Protein AF-A0A285PYI3-F1 (afdb_monomer)

Sequence (100 aa):
MSNPKHDWYGHAVKQVKKYPDKLIAENTAQSALWMYAINKAIKQTEGMDNGEDRMKAVQLVYFEDRYTIAGAADKLGYAEMTIRRWLSAFANLAGEYAGY

pLDDT: mean 93.77, std 11.72, range [40.91, 98.75]

Nearest PDB structures (foldseek):
  6h1n-assembly1_A  TM=3.110E-01  e=6.905E+00  Danio rerio
  2vog-assembly1_A  TM=2.839E-01  e=6.236E+00  Mus musculus

Solvent-accessible surface area (backbone atoms only — not comparable to full-atom values): 5364 Å² total; per-residue (Å²): 132,81,74,78,90,45,75,61,55,65,48,26,46,56,55,52,43,29,41,64,65,56,33,58,71,64,71,38,73,67,33,52,42,44,51,52,12,42,55,53,31,48,58,54,43,55,71,39,91,64,10,66,61,48,48,49,46,39,41,39,44,34,50,65,58,77,35,53,61,59,57,44,10,67,74,71,75,47,57,45,70,58,46,53,50,46,48,50,51,48,33,49,46,22,25,49,59,56,73,98

Secondary structure (DSSP, 8-state):
-----SHHHHHHHHHHTTTTHHHHHH-SHHHHHHHHHHHHHHHHHHTSTTHHHHHHHHIIIIIS----HHHHHHHHTS-HHHHHHHHHHHHHHHHHHHT-

Mean predicted aligned error: 3.64 Å

Foldseek 3Di:
DDPPPDVLLVVLLVLQLCPDPNLVVVPDPLSVQLNVLLVVLLVVLCVDVVSVLLVQLSCCCRPVVPDDLVRSCVVSVHDSVVSVVSNSSSSVSSSVSSPD

Radius of gyration: 13.02 Å; Cα contacts (8 Å, |Δi|>4): 106; chains: 1; bounding box: 32×27×32 Å

Structure (mmCIF, N/CA/C/O backbone):
data_AF-A0A285PYI3-F1
#
_entry.id   AF-A0A285PYI3-F1
#
loop_
_atom_site.group_PDB
_atom_site.id
_atom_site.type_symbol
_atom_site.label_atom_id
_atom_site.label_alt_id
_atom_site.label_comp_id
_atom_site.label_asym_id
_atom_site.label_entity_id
_atom_site.label_seq_id
_atom_site.pdbx_PDB_ins_code
_atom_site.Cartn_x
_atom_site.Cartn_y
_atom_site.Cartn_z
_atom_site.occupancy
_atom_site.B_iso_or_equiv
_atom_site.auth_seq_id
_atom_site.auth_comp_id
_atom_site.auth_asym_id
_atom_site.auth_atom_id
_atom_site.pdbx_PDB_model_num
ATOM 1 N N . MET A 1 1 ? -11.643 -17.400 5.157 1.00 40.91 1 MET A N 1
ATOM 2 C CA . MET A 1 1 ? -11.037 -17.099 3.845 1.00 40.91 1 MET A CA 1
ATOM 3 C C . MET A 1 1 ? -9.574 -17.464 3.913 1.00 40.91 1 MET A C 1
ATOM 5 O O . MET A 1 1 ? -8.903 -17.087 4.867 1.00 40.91 1 MET A O 1
ATOM 9 N N . SER A 1 2 ? -9.160 -18.288 2.962 1.00 43.97 2 SER A N 1
ATOM 10 C CA . SER A 1 2 ? -7.858 -18.927 2.833 1.00 43.97 2 SER A CA 1
ATOM 11 C C . SER A 1 2 ? -6.744 -17.883 2.868 1.00 43.97 2 SER A C 1
ATOM 13 O O . SER A 1 2 ? -6.696 -17.008 2.012 1.00 43.97 2 SER A O 1
ATOM 15 N N . ASN A 1 3 ? -5.871 -17.962 3.871 1.00 47.75 3 ASN A N 1
ATOM 16 C CA . ASN A 1 3 ? -4.576 -17.288 3.864 1.00 47.75 3 ASN A CA 1
ATOM 17 C C . ASN A 1 3 ? -3.894 -17.632 2.523 1.00 47.75 3 ASN A C 1
ATOM 19 O O . ASN A 1 3 ? -3.720 -18.834 2.296 1.00 47.75 3 ASN A O 1
ATOM 23 N N . PRO A 1 4 ? -3.593 -16.681 1.613 1.00 55.41 4 PRO A N 1
ATOM 24 C CA . PRO A 1 4 ? -2.995 -17.014 0.324 1.00 55.41 4 PRO A CA 1
ATOM 25 C C . PRO A 1 4 ? -1.664 -17.722 0.578 1.00 55.41 4 PRO A C 1
ATOM 27 O O . PRO A 1 4 ? -0.674 -17.114 0.972 1.00 55.41 4 PRO A O 1
ATOM 30 N N . LYS A 1 5 ? -1.665 -19.049 0.435 1.00 54.12 5 LYS A N 1
ATOM 31 C CA . LYS A 1 5 ? -0.550 -19.951 0.752 1.00 54.12 5 LYS A CA 1
ATOM 32 C C . LYS A 1 5 ? 0.455 -19.986 -0.403 1.00 54.12 5 LYS A C 1
ATOM 34 O O . LYS A 1 5 ? 0.954 -21.044 -0.773 1.00 54.12 5 LYS A O 1
ATOM 39 N N . HIS A 1 6 ? 0.695 -18.835 -1.014 1.00 59.19 6 HIS A N 1
ATOM 40 C CA . HIS A 1 6 ? 1.545 -18.718 -2.180 1.00 59.19 6 HIS A CA 1
ATOM 41 C C . HIS A 1 6 ? 2.592 -17.637 -1.930 1.00 59.19 6 HIS A C 1
ATOM 43 O O . HIS A 1 6 ? 2.254 -16.514 -1.549 1.00 59.19 6 HIS A O 1
ATOM 49 N N . ASP A 1 7 ? 3.861 -17.979 -2.161 1.00 67.62 7 ASP A N 1
ATOM 50 C CA . ASP A 1 7 ? 5.020 -17.094 -1.978 1.00 67.62 7 ASP A CA 1
ATOM 51 C C . ASP A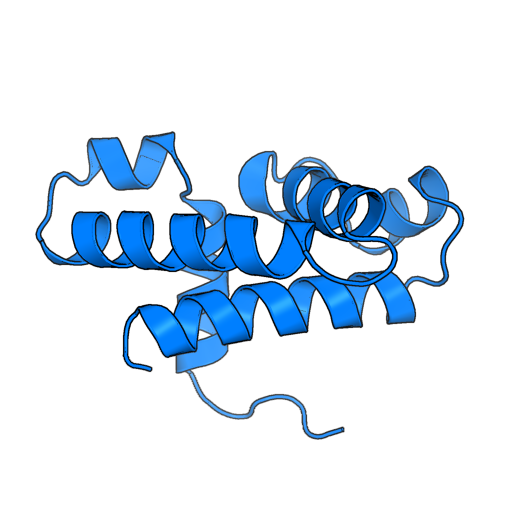 1 7 ? 4.855 -15.731 -2.676 1.00 67.62 7 ASP A C 1
ATOM 53 O O . ASP A 1 7 ? 5.414 -14.721 -2.233 1.00 67.62 7 ASP A O 1
ATOM 57 N N . TRP A 1 8 ? 4.029 -15.677 -3.728 1.00 86.38 8 TRP A N 1
ATOM 58 C CA . TRP A 1 8 ? 3.739 -14.461 -4.477 1.00 86.38 8 TRP A CA 1
ATOM 59 C C . TRP A 1 8 ? 3.041 -13.381 -3.644 1.00 86.38 8 TRP A C 1
ATOM 61 O O . TRP A 1 8 ? 3.320 -12.208 -3.867 1.00 86.38 8 TRP A O 1
ATOM 71 N N . TYR A 1 9 ? 2.215 -13.718 -2.643 1.00 89.88 9 TYR A N 1
ATOM 72 C CA . TYR A 1 9 ? 1.557 -12.692 -1.817 1.00 89.88 9 TYR A CA 1
ATOM 73 C C . TYR A 1 9 ? 2.582 -11.915 -0.986 1.00 89.88 9 TYR A C 1
ATOM 75 O O . TYR A 1 9 ? 2.578 -10.683 -0.937 1.00 89.88 9 TYR A O 1
ATOM 83 N N . GLY A 1 10 ? 3.529 -12.637 -0.379 1.00 92.81 10 GLY A N 1
ATOM 84 C CA . GLY A 1 10 ? 4.645 -12.021 0.334 1.00 92.81 10 GLY A CA 1
ATOM 85 C C . GLY A 1 10 ? 5.510 -11.164 -0.593 1.00 92.81 10 GLY A C 1
ATOM 86 O O . GLY A 1 10 ? 5.999 -10.111 -0.179 1.00 92.81 10 GLY A O 1
ATOM 87 N N . HIS A 1 11 ? 5.672 -11.579 -1.852 1.00 94.31 11 HIS A N 1
ATOM 88 C CA . HIS A 1 11 ? 6.347 -10.778 -2.868 1.00 94.31 11 HIS A CA 1
ATOM 89 C C . HIS A 1 11 ? 5.559 -9.508 -3.225 1.00 94.31 11 HIS A C 1
ATOM 91 O O . HIS A 1 11 ? 6.135 -8.423 -3.197 1.00 94.31 11 HIS A O 1
ATOM 97 N N . ALA A 1 12 ? 4.252 -9.609 -3.464 1.00 95.94 12 ALA A N 1
ATOM 98 C CA . ALA A 1 12 ? 3.392 -8.474 -3.782 1.00 95.94 12 ALA A CA 1
ATOM 99 C C . ALA A 1 12 ? 3.418 -7.419 -2.671 1.00 95.94 12 ALA A C 1
ATOM 101 O O . ALA A 1 12 ? 3.675 -6.250 -2.944 1.00 95.94 12 ALA A O 1
ATOM 102 N N . VAL A 1 13 ? 3.284 -7.826 -1.402 1.00 96.38 13 VAL A N 1
ATOM 103 C CA . VAL A 1 13 ? 3.394 -6.900 -0.260 1.00 96.38 13 VAL A CA 1
ATOM 104 C C . VAL A 1 13 ? 4.755 -6.197 -0.239 1.00 96.38 13 VAL A C 1
ATOM 106 O O . VAL A 1 13 ? 4.816 -4.987 -0.018 1.00 96.38 13 VAL A O 1
ATOM 109 N N . LYS A 1 14 ? 5.857 -6.917 -0.500 1.00 95.94 14 LYS A N 1
ATOM 110 C CA . LYS A 1 14 ? 7.198 -6.307 -0.573 1.00 95.94 14 LYS A CA 1
ATOM 111 C C . LYS A 1 14 ? 7.289 -5.259 -1.680 1.00 95.94 14 LYS A C 1
ATOM 113 O O . LYS A 1 14 ? 7.904 -4.223 -1.458 1.00 95.94 14 LYS A O 1
ATOM 118 N N . GLN A 1 15 ? 6.704 -5.521 -2.846 1.00 97.19 15 GLN A N 1
ATOM 119 C CA . GLN A 1 15 ? 6.728 -4.591 -3.977 1.00 97.19 15 GLN A CA 1
ATOM 120 C C . GLN A 1 15 ? 5.838 -3.374 -3.723 1.00 97.19 15 GLN A C 1
ATOM 122 O O . GLN A 1 15 ? 6.266 -2.245 -3.942 1.00 97.19 15 GLN A O 1
ATOM 127 N N . VAL A 1 16 ? 4.652 -3.578 -3.147 1.00 97.69 16 VAL A N 1
ATOM 128 C CA . VAL A 1 16 ? 3.752 -2.495 -2.730 1.00 97.69 16 VAL A CA 1
ATOM 129 C C . VAL A 1 16 ? 4.436 -1.553 -1.730 1.00 97.69 16 VAL A C 1
ATOM 131 O O . VAL A 1 16 ? 4.356 -0.340 -1.888 1.00 97.69 16 VAL A O 1
ATOM 134 N N . LYS A 1 17 ? 5.192 -2.079 -0.759 1.00 97.25 17 LYS A N 1
ATOM 135 C CA . LYS A 1 17 ? 5.960 -1.266 0.208 1.00 97.25 17 LYS A CA 1
ATOM 136 C C . LYS A 1 17 ? 7.145 -0.491 -0.383 1.00 97.25 17 LYS A C 1
ATOM 138 O O . LYS A 1 17 ? 7.744 0.338 0.299 1.00 97.25 17 LYS A O 1
ATOM 143 N N . LYS A 1 18 ? 7.551 -0.782 -1.620 1.00 97.00 18 LYS A N 1
ATOM 144 C CA . LYS A 1 18 ? 8.596 -0.018 -2.319 1.00 97.00 18 LYS A CA 1
ATOM 145 C C . LYS A 1 18 ? 8.040 1.198 -3.059 1.00 97.00 18 LYS A C 1
ATOM 147 O O . LYS A 1 18 ? 8.815 2.047 -3.497 1.00 97.00 18 LYS A O 1
ATOM 152 N N . TYR A 1 19 ? 6.726 1.268 -3.235 1.00 97.50 19 TYR A N 1
ATOM 153 C CA . TYR A 1 19 ? 6.091 2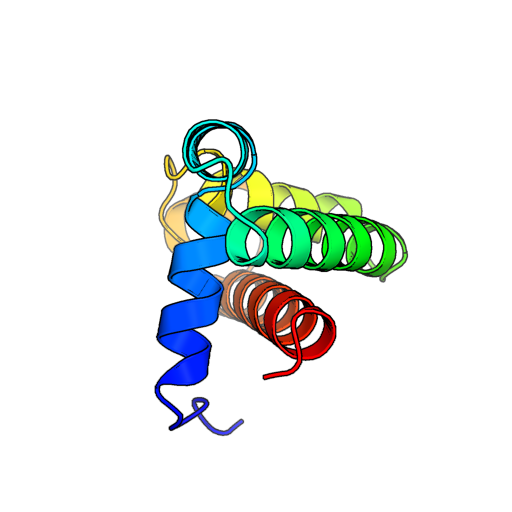.337 -3.983 1.00 97.50 19 TYR A CA 1
ATOM 154 C C . TYR A 1 19 ? 6.148 3.686 -3.237 1.00 97.50 19 TYR A C 1
ATOM 156 O O . TYR A 1 19 ? 5.918 3.702 -2.029 1.00 97.50 19 TYR A O 1
ATOM 164 N N . PRO A 1 20 ? 6.359 4.819 -3.935 1.00 96.31 20 PRO A N 1
ATOM 165 C CA . PRO A 1 20 ? 6.809 4.917 -5.327 1.00 96.31 20 PRO A CA 1
ATOM 166 C C . PRO A 1 20 ? 8.344 4.936 -5.450 1.00 96.31 20 PRO A C 1
ATOM 168 O O . PRO A 1 20 ? 8.896 4.345 -6.378 1.00 96.31 20 PRO A O 1
ATOM 171 N N . ASP A 1 21 ? 9.040 5.565 -4.502 1.00 96.12 21 ASP A N 1
ATOM 172 C CA . ASP A 1 21 ? 10.427 6.015 -4.679 1.00 96.12 21 ASP A CA 1
ATOM 173 C C . ASP A 1 21 ? 11.427 4.876 -4.885 1.00 96.12 21 ASP A C 1
ATOM 175 O O . ASP A 1 21 ? 12.302 4.964 -5.747 1.00 96.12 21 ASP A O 1
ATOM 179 N N . LYS A 1 22 ? 11.297 3.771 -4.135 1.00 96.38 22 LYS A N 1
ATOM 180 C CA . LYS A 1 22 ? 12.237 2.644 -4.259 1.00 96.38 22 LYS A CA 1
ATOM 181 C C . LYS A 1 22 ? 12.060 1.920 -5.593 1.00 96.38 22 LYS A C 1
ATOM 183 O O . LYS A 1 22 ? 13.050 1.490 -6.172 1.00 96.38 22 LYS A O 1
ATOM 188 N N . LEU A 1 23 ? 10.832 1.824 -6.113 1.00 95.81 23 LEU A N 1
ATOM 189 C CA . LEU A 1 23 ? 10.585 1.247 -7.442 1.00 95.81 23 LEU A CA 1
ATOM 190 C C . LEU A 1 23 ? 11.167 2.120 -8.563 1.00 95.81 23 LEU A C 1
ATOM 192 O O . LEU A 1 23 ? 11.705 1.586 -9.535 1.00 95.81 23 LEU A O 1
ATOM 196 N N . ILE A 1 24 ? 11.089 3.447 -8.418 1.00 95.81 24 ILE A N 1
ATOM 197 C CA . ILE A 1 24 ? 11.715 4.395 -9.352 1.00 95.81 24 ILE A CA 1
ATOM 198 C C . ILE A 1 24 ? 13.237 4.234 -9.309 1.00 95.81 24 ILE A C 1
ATOM 200 O O . ILE A 1 24 ? 13.868 4.109 -10.356 1.00 95.81 24 ILE A O 1
ATOM 204 N N . ALA A 1 25 ? 13.815 4.178 -8.108 1.00 96.75 25 ALA A N 1
ATOM 205 C CA . ALA A 1 25 ? 15.257 4.050 -7.919 1.00 96.75 25 ALA A CA 1
ATOM 206 C C . ALA A 1 25 ? 15.827 2.732 -8.474 1.00 96.75 25 ALA A C 1
ATOM 208 O O . ALA A 1 25 ? 16.958 2.713 -8.952 1.00 96.75 25 ALA A O 1
ATOM 209 N N . GLU A 1 26 ? 15.056 1.640 -8.439 1.00 95.44 26 GLU A N 1
ATOM 210 C CA . GLU A 1 26 ? 15.465 0.350 -9.013 1.00 95.44 26 GLU A CA 1
ATOM 211 C C . GLU A 1 26 ? 15.644 0.405 -10.538 1.00 95.44 26 GLU A C 1
ATOM 213 O O . GLU A 1 26 ? 16.482 -0.320 -11.065 1.00 95.44 26 GLU A O 1
ATOM 218 N N . ASN A 1 27 ? 14.884 1.259 -11.237 1.00 93.38 27 ASN A N 1
A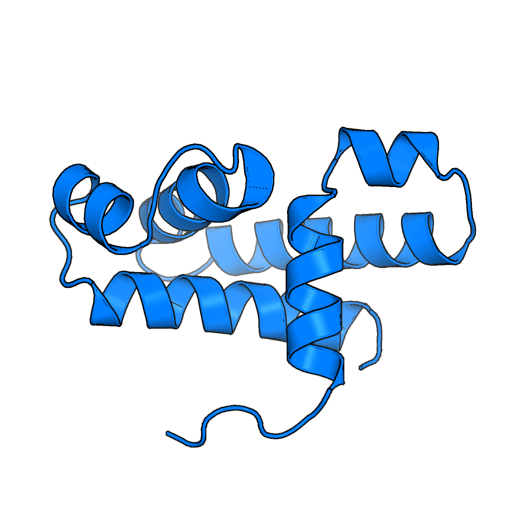TOM 219 C CA . ASN A 1 27 ? 14.987 1.500 -12.681 1.00 93.38 27 ASN A CA 1
ATOM 220 C C . ASN A 1 27 ? 15.104 0.213 -13.536 1.00 93.38 27 ASN A C 1
ATOM 222 O O . ASN A 1 27 ? 15.970 0.090 -14.404 1.00 93.38 27 ASN A O 1
ATOM 226 N N . THR A 1 28 ? 14.233 -0.771 -13.282 1.00 97.31 28 THR A N 1
ATOM 227 C CA . THR A 1 28 ? 14.170 -2.031 -14.041 1.00 97.31 28 THR A CA 1
ATOM 228 C C . THR A 1 28 ? 12.823 -2.185 -14.744 1.00 97.31 28 THR A C 1
ATOM 230 O O . THR A 1 28 ? 11.823 -1.588 -14.348 1.00 97.31 28 THR A O 1
ATOM 233 N N . ALA A 1 29 ? 12.752 -3.055 -15.756 1.00 96.31 29 ALA A N 1
ATOM 234 C CA . ALA A 1 29 ? 11.474 -3.405 -16.385 1.00 96.31 29 ALA A CA 1
ATOM 235 C C . ALA A 1 29 ? 10.470 -3.983 -15.368 1.00 96.31 29 ALA A C 1
ATOM 237 O O . ALA A 1 29 ? 9.280 -3.677 -15.420 1.00 96.31 29 ALA A O 1
ATOM 238 N N . GLN A 1 30 ? 10.959 -4.766 -14.400 1.00 94.44 30 GLN A N 1
ATOM 239 C CA . GLN A 1 30 ? 10.125 -5.329 -13.343 1.00 94.44 30 GLN A CA 1
ATOM 240 C C . GLN A 1 30 ? 9.585 -4.241 -12.406 1.00 94.44 30 GLN A C 1
ATOM 242 O O . GLN A 1 30 ? 8.415 -4.296 -12.030 1.00 94.44 30 GLN A O 1
ATOM 247 N N . SER A 1 31 ? 10.397 -3.243 -12.040 1.00 96.50 31 SER A N 1
ATOM 248 C CA . SER A 1 31 ? 9.931 -2.145 -11.186 1.00 96.50 31 SER A CA 1
ATOM 249 C C . SER A 1 31 ? 8.946 -1.230 -11.919 1.00 96.50 31 SER A C 1
ATOM 251 O O . SER A 1 31 ? 7.968 -0.794 -11.316 1.00 96.50 31 SER A O 1
ATOM 253 N N . ALA A 1 32 ? 9.116 -1.030 -13.231 1.00 97.50 32 ALA A N 1
ATOM 254 C CA . ALA A 1 32 ? 8.138 -0.341 -14.075 1.00 97.50 32 ALA A CA 1
ATOM 255 C C . ALA A 1 32 ? 6.800 -1.102 -14.169 1.00 97.50 32 ALA A C 1
ATOM 257 O O . ALA A 1 32 ? 5.734 -0.489 -14.072 1.00 97.50 32 ALA A O 1
ATOM 258 N N . LEU A 1 33 ? 6.838 -2.436 -14.289 1.00 97.94 33 LEU A N 1
ATOM 259 C CA . LEU A 1 33 ? 5.638 -3.278 -14.262 1.00 97.94 33 LEU A CA 1
ATOM 260 C C . LEU A 1 33 ? 4.894 -3.149 -12.926 1.00 97.94 33 LEU A C 1
ATOM 262 O O . LEU A 1 33 ? 3.689 -2.902 -12.913 1.00 97.94 33 LEU A O 1
ATOM 266 N N . TRP A 1 34 ? 5.610 -3.248 -11.803 1.00 98.12 34 TRP A N 1
ATOM 267 C CA . TRP A 1 34 ? 5.021 -3.071 -10.473 1.00 98.12 34 TRP A CA 1
ATOM 268 C C . TRP A 1 34 ? 4.489 -1.654 -10.252 1.00 98.12 34 TRP A C 1
ATOM 270 O O . TRP A 1 34 ? 3.412 -1.497 -9.683 1.00 98.12 34 TRP A O 1
ATOM 280 N N . MET A 1 35 ? 5.175 -0.625 -10.753 1.00 98.31 35 MET A N 1
ATOM 281 C CA . MET A 1 35 ? 4.683 0.754 -10.726 1.00 98.31 35 MET A CA 1
ATOM 282 C C . MET A 1 35 ? 3.336 0.876 -11.449 1.00 98.31 35 MET A C 1
ATOM 284 O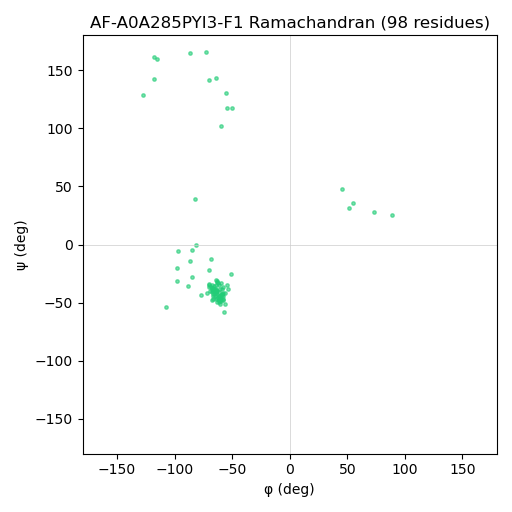 O . MET A 1 35 ? 2.391 1.454 -10.911 1.00 98.31 35 MET A O 1
ATOM 288 N N . TYR A 1 36 ? 3.217 0.311 -12.652 1.00 98.31 36 TYR A N 1
ATOM 289 C CA . TYR A 1 36 ? 1.958 0.291 -13.398 1.00 98.31 36 TYR A CA 1
ATOM 290 C C . TYR A 1 36 ? 0.858 -0.471 -12.644 1.00 98.31 36 TYR A C 1
ATOM 292 O O . TYR A 1 36 ? -0.252 0.040 -12.481 1.00 98.31 36 TYR A O 1
ATOM 300 N N . ALA A 1 37 ? 1.178 -1.665 -12.141 1.00 98.38 37 ALA A N 1
ATOM 301 C CA . ALA A 1 37 ? 0.240 -2.523 -11.430 1.00 98.38 37 ALA A CA 1
ATOM 302 C C . ALA A 1 37 ? -0.307 -1.863 -10.155 1.00 98.38 37 ALA A C 1
ATOM 304 O O . ALA A 1 37 ? -1.518 -1.857 -9.926 1.00 98.38 37 ALA A O 1
ATOM 305 N N . ILE A 1 38 ? 0.565 -1.231 -9.365 1.00 98.62 38 ILE A N 1
ATOM 306 C CA . ILE A 1 38 ? 0.186 -0.518 -8.141 1.00 98.62 38 ILE A CA 1
ATOM 307 C C . ILE A 1 38 ? -0.662 0.711 -8.474 1.00 98.62 38 ILE A C 1
ATOM 309 O O . ILE A 1 38 ? -1.693 0.915 -7.843 1.00 98.62 38 ILE A O 1
ATOM 313 N N . ASN A 1 39 ? -0.314 1.484 -9.508 1.00 98.62 39 ASN A N 1
ATOM 314 C CA . ASN A 1 39 ? -1.140 2.613 -9.950 1.00 98.62 39 ASN A CA 1
ATOM 315 C C . ASN A 1 39 ? -2.546 2.182 -10.387 1.00 98.62 39 ASN A C 1
ATOM 317 O O . ASN A 1 39 ? -3.533 2.864 -10.105 1.00 98.62 39 ASN A O 1
ATOM 321 N N . LYS A 1 40 ? -2.665 1.035 -11.060 1.00 98.56 40 LYS A N 1
ATOM 322 C CA . LYS A 1 40 ? -3.967 0.473 -11.428 1.00 98.56 40 LYS A CA 1
ATOM 323 C C . LYS A 1 40 ? -4.739 -0.006 -10.194 1.00 98.56 40 LYS A C 1
ATOM 325 O O . LYS A 1 40 ? -5.951 0.195 -10.122 1.00 98.56 40 LYS A O 1
ATOM 330 N N . ALA A 1 41 ? -4.037 -0.557 -9.202 1.00 98.56 41 ALA A N 1
ATOM 331 C CA . ALA A 1 41 ? -4.631 -0.951 -7.933 1.00 98.56 41 ALA A CA 1
ATOM 332 C C . ALA A 1 41 ? -5.135 0.216 -7.088 1.00 98.56 41 ALA A C 1
ATOM 334 O O . ALA A 1 41 ? -6.213 0.111 -6.500 1.00 98.56 41 ALA A O 1
ATOM 335 N N . ILE A 1 42 ? -4.41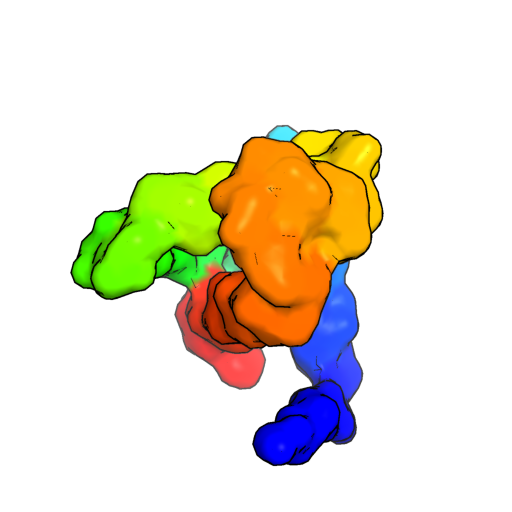2 1.337 -7.092 1.00 98.75 42 ILE A N 1
ATOM 336 C CA . ILE A 1 42 ? -4.854 2.600 -6.495 1.00 98.75 42 ILE A CA 1
ATOM 337 C C . ILE A 1 42 ? -6.183 3.020 -7.123 1.00 98.75 42 ILE A C 1
ATOM 339 O O . ILE A 1 42 ? -7.189 3.067 -6.421 1.00 98.75 42 ILE A O 1
ATOM 343 N N . LYS A 1 43 ? -6.225 3.183 -8.452 1.00 98.56 43 LYS A N 1
ATOM 344 C CA . LYS A 1 43 ? -7.438 3.628 -9.160 1.00 98.56 43 LYS A CA 1
ATOM 345 C C . LYS A 1 43 ? -8.651 2.741 -8.894 1.00 98.56 43 LYS A C 1
ATOM 347 O O . LYS A 1 43 ? -9.758 3.240 -8.720 1.00 98.56 43 LYS A O 1
ATOM 352 N N . GLN A 1 44 ? -8.463 1.422 -8.877 1.00 98.50 44 GLN A N 1
ATOM 353 C CA . GLN A 1 44 ? -9.572 0.518 -8.592 1.00 98.50 44 GLN A CA 1
ATOM 354 C C . GLN A 1 44 ? -10.024 0.608 -7.134 1.00 98.50 44 GLN A C 1
ATOM 356 O O . GLN A 1 44 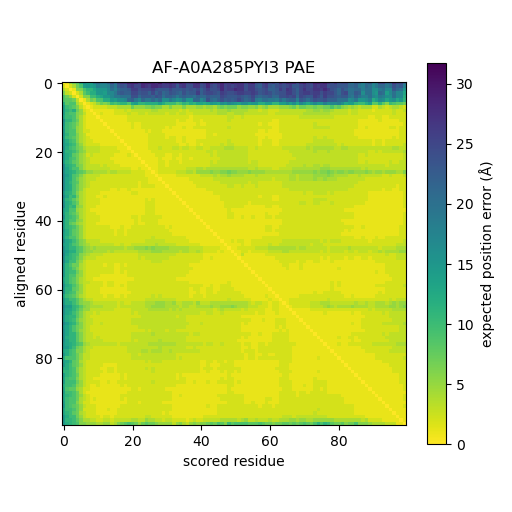? -11.222 0.573 -6.882 1.00 98.50 44 GLN A O 1
ATOM 361 N N . THR A 1 45 ? -9.093 0.725 -6.185 1.00 98.38 45 THR A N 1
ATOM 362 C CA . THR A 1 45 ? -9.413 0.815 -4.752 1.00 98.38 45 THR A CA 1
ATOM 363 C C . THR A 1 45 ? -10.125 2.122 -4.419 1.00 98.38 45 THR A C 1
ATOM 365 O O . THR A 1 45 ? -11.085 2.103 -3.653 1.00 98.38 45 THR A O 1
ATOM 368 N N . GLU A 1 46 ? -9.714 3.232 -5.036 1.00 98.12 46 GLU A N 1
ATOM 369 C CA . GLU A 1 46 ? -10.391 4.531 -4.936 1.00 98.12 46 GLU A CA 1
ATOM 370 C C . GLU A 1 46 ? -11.843 4.468 -5.432 1.00 98.12 46 GLU A C 1
ATOM 372 O O . GLU A 1 46 ? -12.708 5.137 -4.877 1.00 98.12 46 GLU A O 1
ATOM 377 N N . GLY A 1 47 ? -12.128 3.629 -6.434 1.00 97.56 47 GLY A N 1
ATOM 378 C CA . GLY A 1 47 ? -13.476 3.414 -6.966 1.00 97.56 47 GLY A CA 1
ATOM 379 C C . GLY A 1 47 ? -14.354 2.434 -6.175 1.00 97.56 47 GLY A C 1
ATOM 380 O O . GLY A 1 47 ? -15.482 2.180 -6.592 1.00 97.56 47 GLY A O 1
ATOM 381 N N . MET A 1 48 ? -13.860 1.842 -5.081 1.00 96.75 48 MET A N 1
ATOM 382 C CA . MET A 1 48 ? -14.645 0.937 -4.230 1.00 96.75 48 MET A CA 1
ATOM 383 C C . MET A 1 48 ? -15.430 1.696 -3.154 1.00 96.75 48 MET A C 1
ATOM 385 O O . MET A 1 48 ? -15.103 2.826 -2.797 1.00 96.75 48 MET A O 1
ATOM 389 N N . ASP A 1 49 ? -16.398 1.016 -2.536 1.00 95.56 49 ASP A N 1
ATOM 390 C CA . ASP A 1 49 ? -17.056 1.509 -1.324 1.00 95.56 49 ASP A CA 1
ATOM 391 C C . ASP A 1 49 ? -16.034 1.803 -0.221 1.00 95.56 49 ASP A C 1
ATOM 393 O O . ASP A 1 49 ? -15.193 0.955 0.116 1.00 95.56 49 ASP A O 1
ATOM 397 N N . ASN A 1 50 ? -16.140 2.996 0.366 1.00 94.88 50 ASN A N 1
ATOM 398 C CA . ASN A 1 50 ? -15.188 3.549 1.330 1.00 94.88 50 ASN A CA 1
ATOM 399 C C . ASN A 1 50 ? -13.748 3.583 0.777 1.00 94.88 50 ASN A C 1
ATOM 401 O O . ASN A 1 50 ? -12.788 3.342 1.511 1.00 94.88 50 ASN A O 1
ATOM 405 N N . GLY A 1 51 ? -13.589 3.841 -0.528 1.00 97.62 51 GLY A N 1
ATOM 406 C CA . GLY A 1 51 ? -12.297 3.864 -1.218 1.00 97.62 51 GLY A CA 1
ATOM 407 C C . GLY A 1 51 ? -11.280 4.812 -0.582 1.00 97.62 51 GLY A C 1
ATOM 408 O O . GLY A 1 51 ? -10.104 4.465 -0.490 1.00 97.62 51 GLY A O 1
ATOM 409 N N . GLU A 1 52 ? -11.737 5.949 -0.050 1.00 98.19 52 GLU A N 1
ATOM 410 C CA . GLU A 1 52 ? -10.893 6.897 0.684 1.00 98.19 52 GLU A CA 1
ATOM 411 C C . GLU A 1 52 ? -10.260 6.257 1.932 1.00 98.19 52 GLU A C 1
ATOM 413 O O . GLU A 1 52 ? -9.036 6.263 2.075 1.00 98.19 52 GLU A O 1
ATOM 418 N N . ASP A 1 53 ? -11.059 5.615 2.790 1.00 98.38 53 ASP A N 1
ATOM 419 C CA . ASP A 1 53 ? -10.566 4.946 4.002 1.00 98.38 53 ASP A CA 1
ATOM 420 C C . ASP A 1 53 ? -9.674 3.745 3.674 1.00 98.38 53 ASP A C 1
ATOM 422 O O . ASP A 1 53 ? -8.643 3.522 4.319 1.00 98.38 53 ASP A O 1
ATOM 426 N N . ARG A 1 54 ? -10.031 2.982 2.632 1.00 98.62 54 ARG A N 1
ATOM 427 C CA . ARG A 1 54 ? -9.209 1.871 2.131 1.00 98.62 54 ARG A CA 1
ATOM 428 C C . ARG A 1 54 ? -7.840 2.365 1.687 1.00 98.62 54 ARG A C 1
ATOM 430 O O . ARG A 1 54 ? -6.823 1.797 2.091 1.00 98.62 54 ARG A O 1
ATOM 437 N N . MET A 1 55 ? -7.804 3.435 0.895 1.00 98.56 55 MET A N 1
ATOM 438 C CA . MET A 1 55 ? -6.553 4.041 0.453 1.00 98.56 55 MET A CA 1
ATOM 439 C C . MET A 1 55 ? -5.782 4.653 1.613 1.00 98.56 55 MET A C 1
ATOM 441 O O . MET A 1 55 ? -4.558 4.525 1.658 1.00 98.56 55 MET A O 1
ATOM 445 N N . LYS A 1 56 ? -6.461 5.232 2.608 1.00 98.50 56 LYS A N 1
ATOM 446 C CA . LYS A 1 56 ? -5.794 5.736 3.807 1.00 98.50 56 LYS A CA 1
ATOM 447 C C . LYS A 1 56 ? -5.121 4.615 4.595 1.00 98.50 56 LYS A C 1
ATOM 449 O O . LYS A 1 56 ? -3.988 4.792 5.040 1.00 98.50 56 LYS A O 1
ATOM 454 N N . ALA A 1 57 ? -5.753 3.449 4.716 1.00 98.50 57 ALA A N 1
ATOM 455 C CA . ALA A 1 57 ? -5.136 2.276 5.328 1.00 98.50 57 ALA A CA 1
ATOM 456 C C . ALA A 1 57 ? -3.871 1.824 4.572 1.00 98.50 57 ALA A C 1
ATOM 458 O O . ALA A 1 57 ? -2.833 1.595 5.196 1.00 98.50 57 ALA A O 1
ATOM 459 N N . VAL A 1 58 ? -3.934 1.747 3.237 1.00 98.50 58 VAL A N 1
ATOM 460 C CA . VAL A 1 58 ? -2.784 1.406 2.376 1.00 98.50 58 VAL A CA 1
ATOM 461 C C . VAL A 1 58 ? -1.653 2.420 2.537 1.00 98.50 58 VAL A C 1
ATOM 463 O O . VAL A 1 58 ? -0.504 2.031 2.744 1.00 98.50 58 VAL A O 1
ATOM 466 N N . GLN A 1 59 ? -1.974 3.713 2.520 1.00 98.25 59 GLN A N 1
ATOM 467 C CA . GLN A 1 59 ? -1.009 4.790 2.713 1.00 98.25 59 GLN A CA 1
ATOM 468 C C . GLN A 1 59 ? -0.262 4.626 4.046 1.00 98.25 59 GLN A C 1
ATOM 470 O O . GLN A 1 59 ? 0.965 4.615 4.069 1.00 98.25 59 GLN A O 1
ATOM 475 N N . LEU A 1 60 ? -0.997 4.451 5.150 1.00 98.19 60 LEU A N 1
ATOM 476 C CA . LEU A 1 60 ? -0.432 4.396 6.502 1.00 98.19 60 LEU A CA 1
ATOM 477 C C . LEU A 1 60 ? 0.453 3.160 6.736 1.00 98.19 60 LEU A C 1
ATOM 479 O O . LEU A 1 60 ? 1.485 3.265 7.405 1.00 98.19 60 LEU A O 1
ATOM 483 N N . VAL A 1 61 ? 0.039 1.997 6.221 1.00 98.19 61 VAL A N 1
ATOM 484 C CA . VAL A 1 61 ? 0.667 0.700 6.538 1.00 98.19 61 VAL A CA 1
ATOM 485 C C . VAL A 1 61 ? 1.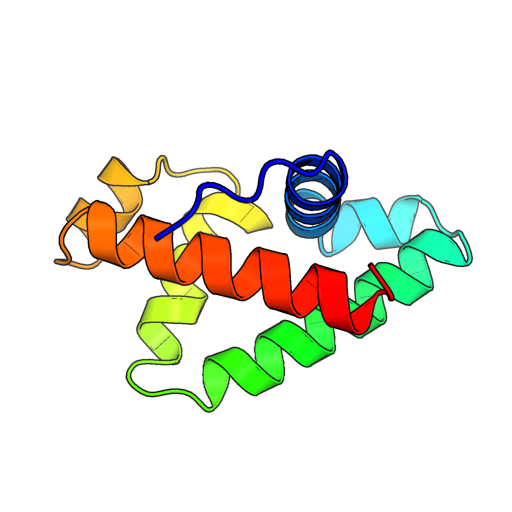664 0.244 5.474 1.00 98.19 61 VAL A C 1
ATOM 487 O O . VAL A 1 61 ? 2.626 -0.449 5.801 1.00 98.19 61 VAL A O 1
ATOM 490 N N . TYR A 1 62 ? 1.457 0.593 4.204 1.00 97.75 62 TYR A N 1
ATOM 491 C CA . TYR A 1 62 ? 2.327 0.145 3.117 1.00 97.75 62 TYR A CA 1
ATOM 492 C C . TYR A 1 62 ? 3.228 1.238 2.555 1.00 97.75 62 TYR A C 1
ATOM 494 O O . TYR A 1 62 ? 4.433 1.017 2.498 1.00 97.75 62 TYR A O 1
ATOM 502 N N . PHE A 1 63 ? 2.685 2.383 2.137 1.00 97.12 63 PHE A N 1
ATOM 503 C CA . PHE A 1 63 ? 3.497 3.404 1.458 1.00 97.12 63 PHE A CA 1
ATOM 504 C C . PHE A 1 63 ? 4.360 4.201 2.431 1.00 97.12 63 PHE A C 1
ATOM 506 O O . PHE A 1 63 ? 5.539 4.429 2.184 1.00 97.12 63 PHE A O 1
ATOM 513 N N . GLU A 1 64 ? 3.784 4.596 3.562 1.00 95.31 64 GLU A N 1
ATOM 514 C CA . GLU A 1 64 ? 4.522 5.289 4.613 1.00 95.31 64 GLU A CA 1
ATOM 515 C C . GLU A 1 64 ? 5.242 4.308 5.544 1.00 95.31 64 GLU A C 1
ATOM 517 O O . GLU A 1 64 ? 6.247 4.673 6.147 1.00 95.31 64 GLU A O 1
ATOM 522 N N . ASP A 1 65 ? 4.713 3.084 5.682 1.00 92.62 65 ASP A N 1
ATOM 523 C CA . ASP A 1 65 ? 5.211 2.036 6.590 1.00 92.62 65 ASP A CA 1
ATOM 524 C C . ASP A 1 65 ? 5.381 2.525 8.048 1.00 92.62 65 ASP A C 1
ATOM 526 O O . ASP A 1 65 ? 6.263 2.082 8.780 1.00 92.62 65 ASP A O 1
ATOM 530 N N . ARG A 1 66 ? 4.540 3.482 8.477 1.00 93.56 66 ARG A N 1
ATOM 531 C CA . ARG A 1 66 ? 4.612 4.124 9.807 1.00 93.56 66 ARG A CA 1
ATOM 532 C C . ARG A 1 66 ? 3.655 3.528 10.829 1.00 93.56 66 ARG A C 1
ATOM 534 O O . ARG A 1 66 ? 3.840 3.731 12.027 1.00 93.56 66 ARG A O 1
ATOM 541 N N . TYR A 1 67 ? 2.615 2.839 10.370 1.00 96.88 67 TYR A N 1
ATOM 542 C CA . TYR A 1 67 ? 1.568 2.300 11.227 1.00 96.88 67 TYR A CA 1
ATOM 543 C C . TYR A 1 67 ? 1.510 0.781 11.138 1.00 96.88 67 TYR A C 1
ATOM 545 O O . TYR A 1 67 ? 1.626 0.184 10.069 1.00 96.88 67 TYR A O 1
ATOM 553 N N . THR A 1 68 ? 1.252 0.152 12.282 1.00 97.69 68 THR A N 1
ATOM 554 C CA . THR A 1 68 ? 0.788 -1.235 12.317 1.00 97.69 68 THR A CA 1
ATOM 555 C C . THR A 1 68 ? -0.667 -1.304 11.844 1.00 97.69 68 THR A C 1
ATOM 557 O O . THR A 1 68 ? -1.368 -0.292 11.790 1.00 97.69 68 THR A O 1
ATOM 560 N N . ILE A 1 69 ? -1.155 -2.510 11.540 1.00 97.69 69 ILE A N 1
ATOM 561 C CA . ILE A 1 69 ? -2.569 -2.715 11.182 1.00 97.69 69 ILE A CA 1
ATOM 562 C C . ILE A 1 69 ? -3.483 -2.245 12.324 1.00 97.69 69 ILE A C 1
ATOM 564 O O . ILE A 1 69 ? -4.456 -1.546 12.058 1.00 97.69 69 ILE A O 1
ATOM 568 N N . ALA A 1 70 ? -3.135 -2.562 13.576 1.00 97.88 70 ALA A N 1
ATOM 569 C CA . ALA A 1 70 ? -3.867 -2.100 14.755 1.00 97.88 70 ALA A CA 1
ATOM 570 C C . ALA A 1 70 ? -3.859 -0.566 14.867 1.00 97.88 70 ALA A C 1
ATOM 572 O O . ALA A 1 70 ? -4.913 0.043 14.994 1.00 97.88 70 ALA A O 1
ATOM 573 N N . GLY A 1 71 ? -2.700 0.082 14.697 1.00 98.06 71 GLY A N 1
ATOM 574 C CA . GLY A 1 71 ? -2.616 1.544 14.756 1.00 98.06 71 GLY A CA 1
ATOM 575 C C . GLY A 1 71 ? -3.398 2.247 13.638 1.00 98.06 71 GLY A C 1
ATOM 576 O O . GLY A 1 71 ? -3.974 3.310 13.860 1.00 98.06 71 GLY A O 1
ATOM 577 N N . ALA A 1 72 ? -3.449 1.663 12.438 1.00 98.00 72 ALA A N 1
ATOM 578 C CA . ALA A 1 72 ? -4.297 2.164 11.357 1.00 98.00 72 ALA A CA 1
ATOM 579 C C . ALA A 1 72 ? -5.791 1.940 11.649 1.00 98.00 72 ALA A C 1
ATOM 581 O O . ALA A 1 72 ? -6.606 2.803 11.335 1.00 98.00 72 ALA A O 1
ATOM 582 N N . ALA A 1 73 ? -6.144 0.815 12.273 1.00 98.25 73 ALA A N 1
ATOM 583 C CA . ALA A 1 73 ? -7.506 0.501 12.688 1.00 98.25 73 ALA A CA 1
ATOM 584 C C . ALA A 1 73 ? -8.027 1.503 13.727 1.00 98.25 73 ALA A C 1
ATOM 586 O O . ALA A 1 73 ? -9.076 2.105 13.505 1.00 98.25 73 ALA A O 1
ATOM 587 N N . ASP A 1 74 ? -7.240 1.770 14.774 1.00 98.12 74 ASP A N 1
ATOM 588 C CA . ASP A 1 74 ? -7.555 2.771 15.799 1.00 98.12 74 ASP A CA 1
ATOM 589 C C . ASP A 1 74 ? -7.720 4.165 15.184 1.00 98.12 74 ASP A C 1
ATOM 591 O O . ASP A 1 74 ? -8.666 4.887 15.492 1.00 98.12 74 ASP A O 1
ATOM 595 N N . LYS A 1 75 ? -6.819 4.537 14.265 1.00 97.75 75 LYS A N 1
ATOM 596 C CA . LYS A 1 75 ? -6.835 5.852 13.612 1.00 97.75 75 LYS A CA 1
ATOM 597 C C . LYS A 1 75 ? -8.038 6.059 12.692 1.00 97.75 75 LYS A C 1
ATOM 599 O O . LYS A 1 75 ? -8.499 7.189 12.565 1.00 97.75 75 LYS A O 1
ATOM 604 N N . LEU A 1 76 ? -8.501 5.004 12.024 1.00 97.50 76 LEU A N 1
ATOM 605 C CA . LEU A 1 76 ? -9.605 5.071 11.061 1.00 97.50 76 LEU A CA 1
ATOM 606 C C . LEU A 1 76 ? -10.958 4.669 11.669 1.00 97.50 76 LEU A C 1
ATOM 608 O O . LEU A 1 76 ? -11.974 4.791 10.997 1.00 97.50 76 LEU A O 1
ATOM 612 N N . GLY A 1 77 ? -10.996 4.196 12.919 1.00 97.75 77 GLY A N 1
ATOM 613 C CA . GLY A 1 77 ? -12.238 3.798 13.587 1.00 97.75 77 GLY A CA 1
ATOM 614 C C . GLY A 1 77 ? -12.834 2.483 13.072 1.00 97.75 77 GLY A C 1
ATOM 615 O O . GLY A 1 77 ? -14.046 2.285 13.140 1.00 97.75 77 GLY A O 1
ATOM 616 N N . TYR A 1 78 ? -12.000 1.574 12.562 1.00 98.19 78 TYR A N 1
ATOM 617 C CA . TYR A 1 78 ? -12.430 0.266 12.058 1.00 98.19 78 TYR A CA 1
ATOM 618 C C . TYR A 1 78 ? -11.859 -0.874 12.898 1.00 98.19 78 TYR A C 1
ATOM 620 O O . TYR A 1 78 ? -10.840 -0.736 13.562 1.00 98.19 78 TYR A O 1
ATOM 628 N N . ALA A 1 79 ? -12.475 -2.055 12.819 1.00 98.19 79 ALA A N 1
ATOM 629 C CA . ALA A 1 79 ? -11.872 -3.266 13.367 1.00 98.19 79 ALA A CA 1
ATOM 630 C C . ALA A 1 79 ? -10.568 -3.617 12.622 1.00 98.19 79 ALA A C 1
ATOM 632 O O . ALA A 1 79 ? -10.512 -3.531 11.392 1.00 98.19 79 ALA A O 1
ATOM 633 N N . GLU A 1 80 ? -9.554 -4.124 13.334 1.00 98.19 80 GLU A N 1
ATOM 634 C CA . GLU A 1 80 ? -8.273 -4.540 12.729 1.00 98.19 80 GLU A CA 1
ATOM 635 C C . GLU A 1 80 ? -8.476 -5.528 11.567 1.00 98.19 80 GLU A C 1
ATOM 637 O O . GLU A 1 80 ? -7.816 -5.449 10.528 1.00 98.19 80 GLU A O 1
ATOM 642 N N . MET A 1 81 ? -9.446 -6.437 11.702 1.00 97.75 81 MET A N 1
ATOM 643 C CA . MET A 1 81 ? -9.780 -7.405 10.658 1.00 97.75 81 MET A CA 1
ATOM 644 C C . MET A 1 81 ? -10.270 -6.732 9.365 1.00 97.75 81 MET A C 1
ATOM 646 O O . MET A 1 81 ? -9.995 -7.234 8.276 1.00 97.75 81 MET A O 1
ATOM 650 N N . THR A 1 82 ? -10.965 -5.598 9.457 1.00 98.19 82 THR A N 1
ATOM 651 C CA . THR A 1 82 ? -11.404 -4.823 8.288 1.00 98.19 82 THR A CA 1
ATOM 652 C C . THR A 1 82 ? -10.202 -4.224 7.567 1.00 98.19 82 THR A C 1
ATOM 654 O O . THR A 1 82 ? -10.044 -4.444 6.367 1.00 98.19 82 THR A O 1
ATOM 657 N N . ILE A 1 83 ? -9.289 -3.589 8.308 1.00 98.44 83 ILE A N 1
ATOM 658 C CA . ILE A 1 83 ? -8.046 -3.036 7.752 1.00 98.44 83 ILE A CA 1
ATOM 659 C C . ILE A 1 83 ? -7.206 -4.135 7.098 1.00 98.44 83 ILE A C 1
ATOM 661 O O . ILE A 1 83 ? -6.783 -4.005 5.951 1.00 98.44 83 ILE A O 1
ATOM 665 N N . ARG A 1 84 ? -7.020 -5.272 7.777 1.00 98.00 84 ARG A N 1
ATOM 666 C CA . ARG A 1 84 ? -6.277 -6.416 7.233 1.00 98.00 84 ARG A CA 1
ATOM 667 C C . ARG A 1 84 ? -6.890 -6.936 5.930 1.00 98.00 84 ARG A C 1
ATOM 669 O O . ARG A 1 84 ? -6.140 -7.296 5.023 1.00 98.00 84 ARG A O 1
ATOM 676 N N . ARG A 1 85 ? -8.223 -6.968 5.811 1.00 97.69 85 ARG A N 1
ATOM 677 C CA . ARG A 1 85 ? -8.910 -7.352 4.563 1.00 97.69 85 ARG A CA 1
ATOM 678 C C . ARG A 1 85 ? -8.637 -6.359 3.442 1.00 97.69 85 ARG A C 1
ATOM 680 O O . ARG A 1 85 ? -8.336 -6.799 2.339 1.00 97.69 85 ARG A O 1
ATOM 687 N N . TRP A 1 86 ? -8.704 -5.059 3.714 1.00 98.25 86 TRP A N 1
ATOM 688 C CA . TRP A 1 86 ? -8.423 -4.028 2.712 1.00 98.25 86 TRP A CA 1
ATOM 689 C C . TRP A 1 86 ? -6.982 -4.084 2.214 1.00 98.25 86 TRP A C 1
ATOM 691 O O . TRP A 1 86 ? -6.758 -4.111 1.009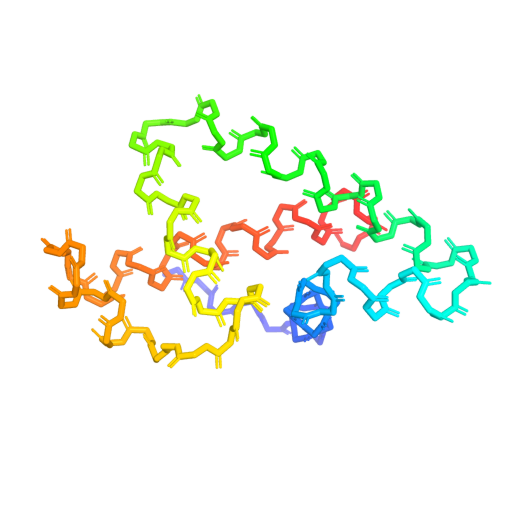 1.00 98.25 86 TRP A O 1
ATOM 701 N N . LEU A 1 87 ? -6.018 -4.203 3.128 1.00 98.19 87 LEU A N 1
ATOM 702 C CA . LEU A 1 87 ? -4.602 -4.341 2.787 1.00 98.19 87 LEU A CA 1
ATOM 703 C C . LEU A 1 87 ? -4.333 -5.604 1.958 1.00 98.19 87 LEU A C 1
ATOM 705 O O . LEU A 1 87 ? -3.642 -5.542 0.943 1.00 98.19 87 LEU A O 1
ATOM 709 N N . SER A 1 88 ? -4.933 -6.734 2.350 1.00 97.19 88 SER A N 1
ATOM 710 C CA . SER A 1 88 ? -4.788 -7.992 1.606 1.00 97.19 88 SER A CA 1
ATOM 711 C C . SER A 1 88 ? -5.406 -7.896 0.212 1.00 97.19 88 SER A C 1
ATOM 713 O O . SER A 1 88 ? -4.800 -8.342 -0.756 1.00 97.19 88 SER A O 1
ATOM 715 N N . ALA A 1 89 ? -6.589 -7.283 0.097 1.00 97.56 89 ALA A N 1
ATOM 716 C CA . ALA A 1 89 ? -7.244 -7.059 -1.186 1.00 97.56 89 ALA A CA 1
ATOM 717 C C . ALA A 1 89 ? -6.396 -6.163 -2.098 1.00 97.56 89 ALA A C 1
ATOM 719 O O . ALA A 1 89 ? -6.209 -6.501 -3.259 1.00 97.56 89 ALA A O 1
ATOM 720 N N . PHE A 1 90 ? -5.826 -5.078 -1.566 1.00 98.44 90 PHE A N 1
ATOM 721 C CA . PHE A 1 90 ? -4.950 -4.187 -2.327 1.00 98.44 90 PHE A CA 1
ATOM 722 C C . PHE A 1 90 ? -3.696 -4.908 -2.842 1.00 98.44 90 PHE A C 1
ATOM 724 O O . PHE A 1 90 ? -3.365 -4.812 -4.021 1.00 98.44 90 PHE A O 1
ATOM 731 N N . ALA A 1 91 ? -3.008 -5.658 -1.973 1.00 97.75 91 ALA A N 1
ATOM 732 C CA . ALA A 1 91 ? -1.801 -6.389 -2.354 1.00 97.75 91 ALA A CA 1
ATOM 733 C C . ALA A 1 91 ? -2.087 -7.496 -3.382 1.00 97.75 91 ALA A C 1
ATOM 735 O O . ALA A 1 91 ? -1.313 -7.653 -4.324 1.00 97.75 91 ALA A O 1
ATOM 736 N N . ASN A 1 92 ? -3.210 -8.212 -3.245 1.00 96.31 92 ASN A N 1
ATOM 737 C CA . ASN A 1 92 ? -3.656 -9.181 -4.249 1.00 96.31 92 ASN A CA 1
ATOM 738 C C . ASN A 1 92 ? -3.897 -8.506 -5.596 1.00 96.31 92 ASN A C 1
ATOM 740 O O . ASN A 1 92 ? -3.379 -8.959 -6.606 1.00 96.31 92 ASN A O 1
ATOM 744 N N . LEU A 1 93 ? -4.609 -7.382 -5.596 1.00 97.50 93 LEU A N 1
ATOM 745 C CA . LEU A 1 93 ? -4.954 -6.669 -6.815 1.00 97.50 93 LEU A CA 1
ATOM 746 C C . LEU A 1 93 ? -3.718 -6.118 -7.545 1.00 97.50 93 LEU A C 1
ATOM 748 O O . LEU A 1 93 ? -3.623 -6.186 -8.769 1.00 97.50 93 LEU A O 1
ATOM 752 N N . ALA A 1 94 ? -2.736 -5.613 -6.793 1.00 98.00 94 ALA A N 1
ATOM 753 C CA . ALA A 1 94 ? -1.443 -5.227 -7.349 1.00 98.00 94 ALA A CA 1
ATOM 754 C C . ALA A 1 94 ? -0.677 -6.438 -7.914 1.00 98.00 94 ALA A C 1
ATOM 756 O O . ALA A 1 94 ? -0.065 -6.324 -8.972 1.00 98.00 94 ALA A O 1
ATOM 757 N N . GLY A 1 95 ? -0.723 -7.592 -7.240 1.00 96.31 95 GLY A N 1
ATOM 758 C CA . GLY A 1 95 ? -0.135 -8.843 -7.726 1.00 96.31 95 GLY A CA 1
ATOM 759 C C . GLY A 1 95 ? -0.760 -9.322 -9.037 1.00 96.31 95 GLY A C 1
ATOM 760 O O . GLY A 1 95 ? -0.036 -9.549 -10.003 1.00 96.31 95 GLY A O 1
ATOM 761 N N . GLU A 1 96 ? -2.091 -9.364 -9.103 1.00 95.62 96 GLU A N 1
ATOM 762 C CA . GLU A 1 96 ? -2.849 -9.742 -10.303 1.00 95.62 96 GLU A CA 1
ATOM 763 C C . GLU A 1 96 ? -2.497 -8.835 -11.491 1.00 95.62 96 GLU A C 1
ATOM 765 O O . GLU A 1 96 ? -2.223 -9.309 -12.593 1.00 95.62 96 GLU A O 1
ATOM 770 N N . TYR A 1 97 ? -2.421 -7.517 -11.275 1.00 97.75 97 TYR A N 1
ATOM 771 C CA . TYR A 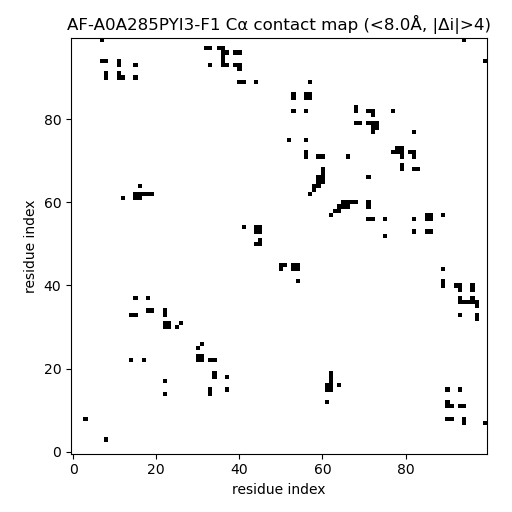1 97 ? -2.018 -6.580 -12.327 1.00 97.75 97 TYR A CA 1
ATOM 772 C C . TYR A 1 97 ? -0.546 -6.666 -12.725 1.00 97.75 97 TYR A C 1
ATOM 774 O O . TYR A 1 97 ? -0.205 -6.266 -13.839 1.00 97.75 97 TYR A O 1
ATOM 782 N N . ALA A 1 98 ? 0.311 -7.191 -11.851 1.00 95.38 98 ALA A N 1
ATOM 783 C CA . ALA A 1 98 ? 1.696 -7.512 -12.169 1.00 95.38 98 ALA A CA 1
ATOM 784 C C . ALA A 1 98 ? 1.853 -8.904 -12.818 1.00 95.38 98 ALA A C 1
ATOM 786 O O . ALA A 1 98 ? 2.958 -9.239 -13.240 1.00 95.38 98 ALA A O 1
ATOM 787 N N . GLY A 1 99 ? 0.772 -9.687 -12.935 1.00 92.69 99 GLY A N 1
ATOM 788 C CA . GLY A 1 99 ? 0.751 -10.997 -13.591 1.00 92.69 99 GLY A CA 1
ATOM 789 C C . GLY A 1 99 ? 1.070 -12.192 -12.685 1.00 92.69 99 GLY A C 1
ATOM 790 O O . GLY A 1 99 ? 1.557 -13.200 -13.195 1.00 92.69 99 GLY A O 1
ATOM 791 N N . TYR A 1 100 ? 0.835 -12.073 -11.373 1.00 83.75 100 TYR A N 1
ATOM 792 C CA . TYR A 1 100 ? 0.996 -13.155 -10.387 1.00 83.75 100 TYR A CA 1
ATOM 793 C C . TYR A 1 100 ? -0.315 -13.867 -10.051 1.00 83.75 100 TYR A C 1
ATOM 795 O O . TYR A 1 100 ? -1.383 -13.224 -10.160 1.00 83.75 100 TYR A O 1
#

Organism: NCBI:txid39488